Protein AF-A0A4Q1UBQ5-F1 (afdb_monomer)

Solvent-accessible surface area (backbone atoms only — not comparable to full-atom values): 8425 Å² total; per-residue (Å²): 132,57,72,68,58,52,50,49,53,44,53,52,45,36,54,54,38,21,54,55,40,55,75,43,53,87,81,46,58,67,59,58,47,41,54,53,34,19,52,52,28,30,53,49,29,51,50,54,52,52,50,56,39,66,75,67,68,61,72,76,91,62,76,89,67,86,70,52,69,66,61,54,54,51,52,46,51,52,52,50,53,52,50,50,52,51,49,48,53,53,63,75,51,67,88,82,75,80,79,46,77,69,57,45,51,54,44,37,73,73,53,47,54,89,91,31,55,50,57,45,43,35,52,54,24,48,55,49,19,47,54,51,39,50,47,54,53,50,50,50,49,52,55,52,50,56,62,72,77,106

Structure (mmCIF, N/CA/C/O backbone):
data_AF-A0A4Q1UBQ5-F1
#
_entry.id   AF-A0A4Q1UBQ5-F1
#
loop_
_atom_site.group_PDB
_atom_site.id
_atom_site.type_symbol
_atom_site.label_atom_id
_atom_site.label_alt_id
_atom_site.label_comp_id
_atom_site.label_asym_id
_atom_site.label_entity_id
_atom_site.label_seq_id
_atom_site.pdbx_PDB_ins_code
_atom_site.Cartn_x
_atom_site.Cartn_y
_atom_site.Cartn_z
_atom_site.occupancy
_atom_site.B_iso_or_equiv
_atom_site.auth_seq_id
_atom_site.auth_comp_id
_atom_site.auth_asym_id
_atom_site.auth_atom_id
_atom_site.pdbx_PDB_model_num
ATOM 1 N N . MET A 1 1 ? -17.681 9.272 6.353 1.00 59.59 1 MET A N 1
ATOM 2 C CA . MET A 1 1 ? -17.173 9.644 5.005 1.00 59.59 1 MET A CA 1
ATOM 3 C C . MET A 1 1 ? -18.176 9.218 3.940 1.00 59.59 1 MET A C 1
ATOM 5 O O . MET A 1 1 ? -18.711 8.126 4.059 1.00 59.59 1 MET A O 1
ATOM 9 N N . THR A 1 2 ? -18.425 10.042 2.917 1.00 74.94 2 THR A N 1
ATOM 10 C CA . THR A 1 2 ? -19.117 9.595 1.691 1.00 74.94 2 THR A CA 1
ATOM 11 C C . THR A 1 2 ? -18.154 8.760 0.837 1.00 74.94 2 THR A C 1
ATOM 13 O O . THR A 1 2 ? -16.940 8.961 0.927 1.00 74.94 2 THR A O 1
ATOM 16 N N . GLY A 1 3 ? -18.668 7.833 0.020 1.00 71.56 3 GLY A N 1
ATOM 17 C CA . GLY A 1 3 ? -17.836 6.947 -0.811 1.00 71.56 3 GLY A CA 1
ATOM 18 C C . GLY A 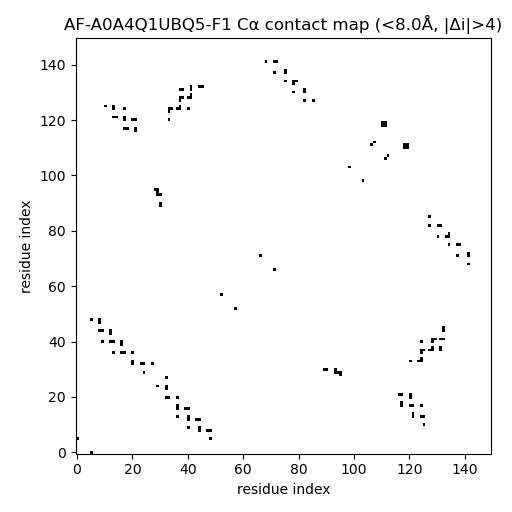1 3 ? -16.859 7.709 -1.715 1.00 71.56 3 GLY A C 1
ATOM 19 O O . GLY A 1 3 ? -15.684 7.368 -1.784 1.00 71.56 3 GLY A O 1
ATOM 20 N N . GLU A 1 4 ? -17.300 8.821 -2.300 1.00 77.06 4 GLU A N 1
ATOM 21 C CA . GLU A 1 4 ? -16.476 9.689 -3.154 1.00 77.06 4 GLU A CA 1
ATOM 22 C C . GLU A 1 4 ? -15.254 10.264 -2.426 1.00 77.06 4 GLU A C 1
ATOM 24 O O . GLU A 1 4 ? -14.151 10.288 -2.966 1.00 77.06 4 GLU A O 1
ATOM 29 N N . ARG A 1 5 ? -15.420 10.693 -1.167 1.00 75.31 5 ARG A N 1
ATOM 30 C CA . ARG A 1 5 ? -14.326 11.263 -0.363 1.00 75.31 5 ARG A CA 1
ATOM 31 C C . ARG A 1 5 ? -13.325 10.204 0.068 1.00 75.31 5 ARG A C 1
ATOM 33 O O . ARG A 1 5 ? -12.135 10.488 0.126 1.00 75.31 5 ARG A O 1
ATOM 40 N N . PHE A 1 6 ? -13.804 8.996 0.352 1.00 79.69 6 PHE A N 1
ATOM 41 C CA . PHE A 1 6 ? -12.945 7.853 0.642 1.00 79.69 6 PHE A CA 1
ATOM 42 C C . PHE A 1 6 ? -12.075 7.508 -0.569 1.00 79.69 6 PHE A C 1
ATOM 44 O O . PHE A 1 6 ? -10.859 7.382 -0.448 1.00 79.69 6 PHE A O 1
ATOM 51 N N . VAL A 1 7 ? -12.697 7.427 -1.747 1.00 82.19 7 VAL A N 1
ATOM 52 C CA . VAL A 1 7 ? -11.999 7.159 -3.006 1.00 82.19 7 VAL A CA 1
ATOM 53 C C . VAL A 1 7 ? -10.993 8.272 -3.306 1.00 82.19 7 VAL A C 1
ATOM 55 O O . VAL A 1 7 ? -9.837 7.976 -3.589 1.00 82.19 7 VAL A O 1
ATOM 58 N N . ALA A 1 8 ? -11.364 9.546 -3.153 1.00 81.69 8 ALA A N 1
ATOM 59 C CA . ALA A 1 8 ? -10.442 10.666 -3.351 1.00 81.69 8 ALA A CA 1
ATOM 60 C C . ALA A 1 8 ? -9.251 10.640 -2.372 1.00 81.69 8 ALA A C 1
ATOM 62 O O . ALA A 1 8 ? -8.108 10.833 -2.788 1.00 81.69 8 ALA A O 1
ATOM 63 N N . ALA A 1 9 ? -9.500 10.344 -1.091 1.00 82.75 9 ALA A N 1
ATOM 64 C CA . ALA A 1 9 ? -8.464 10.219 -0.065 1.00 82.75 9 ALA A CA 1
ATOM 65 C C . ALA A 1 9 ? -7.472 9.079 -0.344 1.00 82.75 9 ALA A C 1
ATOM 67 O O . ALA A 1 9 ? -6.349 9.122 0.151 1.00 82.75 9 ALA A O 1
ATOM 68 N N . PHE A 1 10 ? -7.875 8.075 -1.125 1.00 84.56 10 PHE A N 1
ATOM 69 C CA . PHE A 1 10 ? -7.027 6.958 -1.530 1.0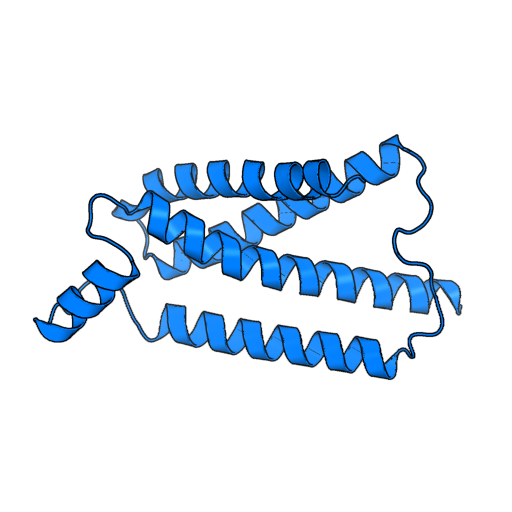0 84.56 10 PHE A CA 1
ATOM 70 C C . PHE A 1 10 ? -6.310 7.212 -2.867 1.00 84.56 10 PHE A C 1
ATOM 72 O O . PHE A 1 10 ? -5.094 7.053 -2.962 1.00 84.56 10 PHE A O 1
ATOM 79 N N . LEU A 1 11 ? -7.037 7.655 -3.898 1.00 86.12 11 LEU A N 1
ATOM 80 C CA . LEU A 1 11 ? -6.495 7.845 -5.249 1.00 86.12 11 LEU A CA 1
ATOM 81 C C . LEU A 1 11 ? -5.504 9.011 -5.341 1.00 86.12 11 LEU A C 1
ATOM 83 O O . LEU A 1 11 ? -4.567 8.950 -6.135 1.00 86.12 11 LEU A O 1
ATOM 87 N N . PHE A 1 12 ? -5.687 10.063 -4.539 1.00 84.00 12 PHE A N 1
ATOM 88 C CA . PHE A 1 12 ? -4.788 11.217 -4.536 1.00 84.00 12 PHE A CA 1
ATOM 89 C C . PHE A 1 12 ? -3.357 10.865 -4.082 1.00 84.00 12 PHE A C 1
ATOM 91 O O . PHE A 1 12 ? -2.424 11.068 -4.864 1.00 84.00 12 PHE A O 1
ATOM 98 N N . PRO A 1 13 ? -3.134 10.294 -2.878 1.00 85.31 13 PRO A N 1
ATOM 99 C CA . PRO A 1 13 ? -1.792 9.893 -2.463 1.00 85.31 13 PRO A CA 1
ATOM 100 C C . PRO A 1 13 ? -1.224 8.772 -3.335 1.00 85.31 13 PRO A C 1
ATOM 102 O O . PRO A 1 13 ? -0.018 8.734 -3.554 1.00 85.31 13 PRO A O 1
ATOM 105 N N . LEU A 1 14 ? -2.066 7.891 -3.880 1.00 86.50 14 LEU A N 1
ATOM 106 C CA . LEU A 1 14 ? -1.635 6.884 -4.845 1.00 86.50 14 LEU A CA 1
ATOM 107 C C . LEU A 1 14 ? -1.026 7.516 -6.104 1.00 86.50 14 LEU A C 1
ATOM 109 O O . LEU A 1 14 ? 0.067 7.134 -6.515 1.00 86.50 14 LEU A O 1
ATOM 113 N N . GLY A 1 15 ? -1.717 8.488 -6.707 1.00 78.06 15 GLY A N 1
ATOM 114 C CA . GLY A 1 15 ? -1.231 9.186 -7.897 1.00 78.06 15 GLY A CA 1
ATOM 115 C C . GLY A 1 15 ? 0.079 9.926 -7.636 1.00 78.06 15 GLY A C 1
ATOM 116 O O . GLY A 1 15 ? 1.006 9.839 -8.441 1.00 78.06 15 GLY A O 1
ATOM 117 N N . LEU A 1 16 ? 0.188 10.588 -6.480 1.00 84.12 16 LEU A N 1
ATOM 118 C CA . LEU A 1 16 ? 1.406 11.288 -6.072 1.00 84.12 16 LEU A CA 1
ATOM 119 C C . LEU A 1 16 ? 2.583 10.321 -5.878 1.00 84.12 16 LEU A C 1
ATOM 121 O O . LEU A 1 16 ? 3.670 10.561 -6.398 1.00 84.12 16 LEU A O 1
ATOM 125 N N . VAL A 1 17 ? 2.363 9.213 -5.169 1.00 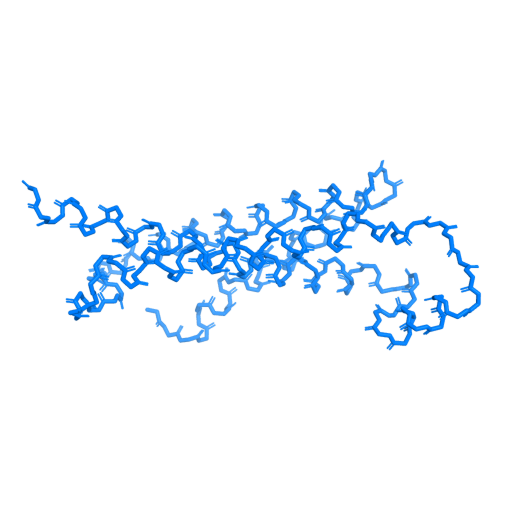86.56 17 VAL A N 1
ATOM 126 C CA . VAL A 1 17 ? 3.388 8.189 -4.940 1.00 86.56 17 VAL A CA 1
ATOM 127 C C . VAL A 1 17 ? 3.816 7.546 -6.256 1.00 86.56 17 VAL A C 1
ATOM 129 O O . VAL A 1 17 ? 5.011 7.420 -6.487 1.00 86.56 17 VAL A O 1
ATOM 132 N N . ALA A 1 18 ? 2.887 7.221 -7.158 1.00 78.50 18 ALA A N 1
ATOM 133 C CA . ALA A 1 18 ? 3.219 6.678 -8.475 1.00 78.50 18 ALA A CA 1
ATOM 134 C C . ALA A 1 18 ? 4.057 7.657 -9.320 1.00 78.50 18 ALA A C 1
ATOM 136 O O . ALA A 1 18 ? 4.996 7.238 -10.000 1.00 78.50 18 ALA A O 1
ATOM 137 N N . LEU A 1 19 ? 3.766 8.960 -9.241 1.00 76.75 19 LEU A N 1
ATOM 138 C CA . LEU A 1 19 ? 4.532 10.004 -9.925 1.00 76.75 19 LEU A CA 1
ATOM 139 C C . LEU A 1 19 ? 5.952 10.120 -9.356 1.00 76.75 19 LEU A C 1
ATOM 141 O O . LEU A 1 19 ? 6.917 10.171 -10.116 1.00 76.75 19 LEU A O 1
ATOM 145 N N . ILE A 1 20 ? 6.095 10.098 -8.029 1.00 81.06 20 ILE A N 1
ATOM 146 C CA . ILE A 1 20 ? 7.403 10.097 -7.360 1.00 81.06 20 ILE A CA 1
ATOM 147 C C . ILE A 1 20 ? 8.178 8.827 -7.728 1.00 81.06 20 ILE A C 1
ATOM 149 O O . ILE A 1 20 ? 9.328 8.912 -8.150 1.00 81.06 20 ILE A O 1
ATOM 153 N N . SER A 1 21 ? 7.545 7.655 -7.651 1.00 77.94 21 SER A N 1
ATOM 154 C CA . SER A 1 21 ? 8.130 6.379 -8.064 1.00 77.94 21 SER A CA 1
ATOM 155 C C . SER A 1 21 ? 8.641 6.431 -9.508 1.00 77.94 21 SER A C 1
ATOM 157 O O . SER A 1 21 ? 9.729 5.942 -9.791 1.00 77.94 21 SER A O 1
ATOM 159 N N . MET A 1 22 ? 7.940 7.097 -10.426 1.00 74.75 22 MET A N 1
ATOM 160 C CA . MET A 1 22 ? 8.407 7.239 -11.808 1.00 74.75 22 MET A CA 1
ATOM 161 C C . MET A 1 22 ? 9.771 7.949 -11.912 1.00 74.75 22 MET A C 1
ATOM 163 O O . MET A 1 22 ? 10.590 7.564 -12.747 1.00 74.75 22 MET A O 1
ATOM 167 N N . MET A 1 23 ? 10.057 8.928 -11.044 1.00 76.56 23 MET A N 1
ATOM 168 C CA . MET A 1 23 ? 11.355 9.623 -11.015 1.00 76.56 23 MET A CA 1
ATOM 169 C C . MET A 1 23 ? 12.508 8.696 -10.603 1.00 76.56 23 MET A C 1
ATOM 171 O O . MET A 1 23 ? 13.636 8.867 -11.060 1.00 76.56 23 MET A O 1
ATOM 175 N N . PHE A 1 24 ? 12.216 7.691 -9.778 1.00 74.81 24 PHE A N 1
ATOM 176 C CA . PHE A 1 24 ? 13.190 6.739 -9.240 1.00 74.81 24 PHE A CA 1
ATOM 177 C C . PHE A 1 24 ? 13.259 5.422 -10.024 1.00 74.81 24 PHE A C 1
ATOM 179 O O . PHE A 1 24 ? 14.131 4.595 -9.758 1.00 74.81 24 PHE A O 1
ATOM 186 N N . LEU A 1 25 ? 12.385 5.235 -11.019 1.00 70.50 25 LEU A N 1
ATOM 187 C CA . LEU A 1 25 ? 12.261 3.997 -11.793 1.00 70.50 25 LEU A CA 1
ATOM 188 C C . LEU A 1 25 ? 13.535 3.644 -12.578 1.00 70.50 25 LEU A C 1
ATOM 190 O O . LEU A 1 25 ? 13.782 2.479 -12.861 1.00 70.50 25 LEU A O 1
ATOM 194 N N . LYS A 1 26 ? 14.351 4.644 -12.937 1.00 66.31 26 LYS A N 1
ATOM 195 C CA . LYS A 1 26 ? 15.639 4.424 -13.619 1.00 66.31 26 LYS A CA 1
ATOM 196 C C . LYS A 1 26 ? 16.753 3.955 -12.681 1.00 66.31 26 LYS A C 1
ATOM 198 O O . LYS A 1 26 ? 17.752 3.432 -13.163 1.00 66.31 26 LYS A O 1
ATOM 203 N N . THR A 1 27 ? 16.602 4.186 -11.380 1.00 74.31 27 THR A N 1
ATOM 204 C CA . THR A 1 27 ? 17.663 3.992 -10.382 1.00 74.31 27 THR A CA 1
ATOM 205 C C . THR A 1 27 ? 17.441 2.739 -9.541 1.00 74.31 27 THR A C 1
ATOM 207 O O . THR A 1 27 ? 18.407 2.141 -9.081 1.00 74.31 27 THR A O 1
ATOM 210 N N . TYR A 1 28 ? 16.186 2.336 -9.339 1.00 74.38 28 TYR A N 1
ATOM 211 C CA . TYR A 1 28 ? 15.823 1.220 -8.469 1.00 74.38 28 TYR A CA 1
ATOM 212 C C . TYR A 1 28 ? 14.958 0.195 -9.205 1.00 74.38 28 TYR A C 1
ATOM 214 O O . TYR A 1 28 ? 14.240 0.525 -10.150 1.00 74.38 28 TYR A O 1
ATOM 222 N N . ASP A 1 29 ? 14.993 -1.050 -8.732 1.00 78.19 29 ASP A N 1
ATOM 223 C CA . ASP A 1 29 ? 14.191 -2.128 -9.300 1.00 78.19 29 ASP A CA 1
ATOM 224 C C . ASP A 1 29 ? 12.694 -1.919 -9.061 1.00 78.19 29 ASP A C 1
ATOM 226 O O . ASP A 1 29 ? 12.249 -1.555 -7.969 1.00 78.19 29 ASP A O 1
ATOM 230 N N . LEU A 1 30 ? 11.893 -2.232 -10.080 1.00 72.94 30 LEU A N 1
ATOM 231 C CA . LEU A 1 30 ? 10.441 -2.067 -10.054 1.00 72.94 30 LEU A CA 1
ATOM 232 C C . LEU A 1 30 ? 9.757 -2.706 -8.819 1.00 72.94 30 LEU A C 1
ATOM 234 O O . LEU A 1 30 ? 8.920 -2.029 -8.220 1.00 72.94 30 LEU A O 1
ATOM 238 N N . PRO A 1 31 ? 10.104 -3.929 -8.360 1.00 76.31 31 PRO A N 1
ATOM 239 C CA . PRO A 1 31 ? 9.503 -4.511 -7.155 1.00 76.31 31 PRO A CA 1
ATOM 240 C C . PRO A 1 31 ? 9.775 -3.697 -5.882 1.00 76.31 31 PRO A C 1
ATOM 242 O O . PRO A 1 31 ? 8.904 -3.597 -5.015 1.00 76.31 31 PRO A O 1
ATOM 245 N N . ILE A 1 32 ? 10.955 -3.074 -5.778 1.00 80.31 32 ILE A N 1
ATOM 246 C CA . ILE A 1 32 ? 11.313 -2.211 -4.645 1.00 80.31 32 ILE A CA 1
ATOM 247 C C . ILE A 1 32 ? 10.441 -0.956 -4.674 1.00 80.31 32 ILE A C 1
ATOM 249 O O . ILE A 1 32 ? 9.820 -0.621 -3.665 1.00 80.31 32 ILE A O 1
ATOM 253 N N . LEU A 1 33 ? 10.326 -0.301 -5.836 1.00 81.00 33 LEU A N 1
ATOM 254 C CA . LEU A 1 33 ? 9.464 0.875 -5.985 1.00 81.00 33 LEU A CA 1
ATOM 255 C C . LEU A 1 33 ? 7.997 0.577 -5.688 1.00 81.00 33 LEU A C 1
ATOM 257 O O . LEU A 1 33 ? 7.335 1.397 -5.057 1.00 81.00 33 LEU A O 1
ATOM 261 N N . ILE A 1 34 ? 7.494 -0.572 -6.138 1.00 82.75 34 ILE A N 1
ATOM 262 C CA . ILE A 1 34 ? 6.117 -1.001 -5.887 1.00 82.75 34 ILE A CA 1
ATOM 263 C C . ILE A 1 34 ? 5.907 -1.254 -4.392 1.00 82.75 34 ILE A C 1
ATOM 265 O O . ILE A 1 34 ? 4.937 -0.778 -3.816 1.00 82.75 34 ILE A O 1
ATOM 269 N N . THR A 1 35 ? 6.825 -1.955 -3.727 1.00 83.94 35 THR A N 1
ATOM 270 C CA . THR A 1 35 ? 6.679 -2.262 -2.294 1.00 83.94 35 THR A CA 1
ATOM 271 C C . THR A 1 35 ? 6.699 -0.985 -1.450 1.00 83.94 35 THR A C 1
ATOM 273 O O . THR A 1 35 ? 5.830 -0.773 -0.603 1.00 83.94 35 THR A O 1
ATOM 276 N N . VAL A 1 36 ? 7.661 -0.093 -1.709 1.00 88.06 36 VAL A N 1
ATOM 277 C CA . VAL A 1 36 ? 7.761 1.202 -1.017 1.00 88.06 36 VAL A CA 1
ATOM 278 C C . VAL A 1 36 ? 6.555 2.082 -1.338 1.00 88.06 36 VAL A C 1
ATOM 280 O O . VAL A 1 36 ? 5.999 2.709 -0.435 1.00 88.06 36 VAL A O 1
ATOM 283 N N . GLY A 1 37 ? 6.114 2.096 -2.597 1.00 87.06 37 GLY A N 1
ATOM 284 C CA . GLY A 1 37 ? 4.937 2.839 -3.026 1.00 87.06 37 GLY A CA 1
ATOM 285 C C . GLY A 1 37 ? 3.673 2.366 -2.313 1.00 87.06 37 GLY A C 1
ATOM 286 O O . GLY A 1 37 ? 2.929 3.176 -1.762 1.00 87.06 37 GLY A O 1
ATOM 287 N N . GLN A 1 38 ? 3.485 1.052 -2.206 1.00 90.62 38 GLN A N 1
ATOM 288 C CA . GLN A 1 38 ? 2.330 0.474 -1.531 1.00 90.62 38 GLN A CA 1
ATOM 289 C C . GLN A 1 38 ? 2.247 0.862 -0.058 1.00 90.62 38 GLN A C 1
ATOM 291 O O . GLN A 1 38 ? 1.170 1.245 0.419 1.00 90.62 38 GLN A O 1
ATOM 296 N N . LEU A 1 39 ? 3.382 0.797 0.644 1.00 89.06 39 LEU A N 1
ATOM 297 C CA . LEU A 1 39 ? 3.505 1.226 2.035 1.00 89.06 39 LEU A CA 1
ATOM 298 C C . LEU A 1 39 ? 3.224 2.725 2.175 1.00 89.06 39 LEU A C 1
ATOM 300 O O . LEU A 1 39 ? 2.403 3.114 3.004 1.00 89.06 39 LEU A O 1
ATOM 304 N N . ALA A 1 40 ? 3.853 3.559 1.343 1.00 90.25 40 ALA A N 1
ATOM 305 C CA . ALA A 1 40 ? 3.696 5.009 1.391 1.00 90.25 40 ALA A CA 1
ATOM 306 C C . ALA A 1 40 ? 2.240 5.434 1.155 1.00 90.25 40 ALA A C 1
ATOM 308 O O . ALA A 1 40 ? 1.684 6.187 1.954 1.00 90.25 40 ALA A O 1
ATOM 309 N N . THR A 1 41 ? 1.590 4.908 0.113 1.00 89.94 41 THR A N 1
ATOM 310 C CA . THR A 1 41 ? 0.183 5.197 -0.191 1.00 89.94 41 THR A CA 1
ATOM 311 C C . THR A 1 41 ? -0.740 4.747 0.940 1.00 89.94 41 THR A C 1
ATOM 313 O O . THR A 1 41 ? -1.634 5.497 1.329 1.00 89.94 41 THR A O 1
ATOM 316 N N . THR A 1 42 ? -0.503 3.566 1.519 1.00 88.44 42 THR A N 1
ATOM 317 C CA . THR A 1 42 ? -1.315 3.046 2.632 1.00 88.44 42 THR A CA 1
ATOM 318 C C . THR A 1 42 ? -1.170 3.901 3.889 1.00 88.44 42 THR A C 1
ATOM 320 O O . THR A 1 42 ? -2.168 4.221 4.535 1.00 88.44 42 THR A O 1
ATOM 323 N N . LEU A 1 43 ? 0.054 4.318 4.228 1.00 88.69 43 LEU A N 1
ATOM 324 C CA . LEU A 1 43 ? 0.313 5.204 5.365 1.00 88.69 43 LEU A CA 1
ATOM 325 C C . LEU A 1 43 ? -0.350 6.570 5.176 1.00 88.69 43 LEU A C 1
ATOM 327 O O . LEU A 1 43 ? -0.992 7.075 6.099 1.00 88.69 43 LEU A O 1
ATOM 331 N N . TRP A 1 44 ? -0.250 7.146 3.975 1.00 88.50 44 TRP A N 1
ATOM 332 C CA . TRP A 1 44 ? -0.905 8.414 3.652 1.00 88.50 44 TRP A CA 1
ATOM 333 C C . TRP A 1 44 ? -2.421 8.311 3.758 1.00 88.50 44 TRP A C 1
ATOM 335 O O . TRP A 1 44 ? -3.063 9.157 4.381 1.00 88.50 44 TRP A O 1
ATOM 345 N N . PHE A 1 45 ? -2.989 7.254 3.179 1.00 87.94 45 PHE A N 1
ATOM 346 C CA . PHE A 1 45 ? -4.414 6.984 3.249 1.00 87.94 45 PHE A CA 1
ATOM 347 C C . PHE A 1 45 ? -4.876 6.839 4.706 1.00 87.94 45 PHE A C 1
ATOM 349 O O . PHE A 1 45 ? -5.835 7.495 5.113 1.00 87.94 45 PHE A O 1
ATO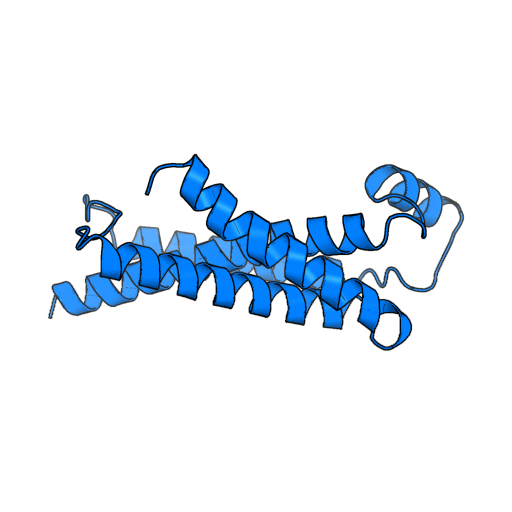M 356 N N . ALA A 1 46 ? -4.161 6.059 5.522 1.00 85.06 46 ALA A N 1
ATOM 357 C CA . ALA A 1 46 ? -4.469 5.890 6.939 1.00 85.06 46 ALA A CA 1
ATOM 358 C C . ALA A 1 46 ? -4.400 7.219 7.711 1.00 85.06 46 ALA A C 1
ATOM 360 O O . ALA A 1 46 ? -5.288 7.508 8.514 1.00 85.06 46 ALA A O 1
ATOM 361 N N . ALA A 1 47 ? -3.394 8.058 7.444 1.00 85.69 47 ALA A N 1
ATOM 362 C CA . ALA A 1 47 ? -3.258 9.371 8.069 1.00 85.69 47 ALA A CA 1
ATOM 363 C C . ALA A 1 47 ? -4.426 10.304 7.710 1.00 85.69 47 ALA A C 1
ATOM 365 O O . ALA A 1 47 ? -5.036 10.891 8.607 1.00 85.69 47 ALA A O 1
ATOM 366 N N . ILE A 1 48 ? -4.785 10.394 6.423 1.00 85.25 48 ILE A N 1
ATOM 367 C CA . ILE A 1 48 ? -5.928 11.194 5.953 1.00 85.25 48 ILE A CA 1
ATOM 368 C C . ILE A 1 48 ? -7.222 10.676 6.580 1.00 85.25 48 ILE A C 1
ATOM 370 O O . ILE A 1 48 ? -8.021 11.461 7.090 1.00 85.25 48 ILE A O 1
ATOM 374 N N . TYR A 1 49 ? -7.408 9.357 6.600 1.00 81.62 49 TYR A N 1
ATOM 375 C CA . TYR A 1 49 ? -8.580 8.713 7.178 1.00 81.62 49 TYR A CA 1
ATOM 376 C C . TYR A 1 49 ? -8.728 9.013 8.677 1.00 81.62 49 TYR A C 1
ATOM 378 O O . TYR A 1 49 ? -9.804 9.414 9.126 1.00 81.62 49 TYR A O 1
ATOM 386 N N . ILE A 1 50 ? -7.649 8.882 9.457 1.00 79.94 50 ILE A N 1
ATOM 387 C CA . ILE A 1 50 ? -7.641 9.198 10.894 1.00 79.94 50 ILE A CA 1
ATOM 388 C C . ILE A 1 50 ? -7.897 10.691 11.124 1.00 79.94 50 ILE A C 1
ATOM 390 O O . ILE A 1 50 ? -8.666 11.047 12.018 1.00 79.94 50 ILE A O 1
ATOM 394 N N . PHE A 1 51 ? -7.279 11.567 10.329 1.00 81.88 51 PHE A N 1
ATOM 395 C CA . PHE A 1 51 ? -7.427 13.014 10.468 1.00 81.88 51 PHE A CA 1
ATOM 396 C C . PHE A 1 51 ? -8.854 13.484 10.160 1.00 81.88 51 PHE A C 1
ATOM 398 O O . PHE A 1 51 ? -9.455 14.199 10.964 1.00 81.88 51 PHE A O 1
ATOM 405 N N . GLU A 1 52 ? -9.432 13.033 9.044 1.00 78.19 52 GLU A N 1
ATOM 406 C CA . GLU A 1 52 ? -10.838 13.273 8.691 1.00 78.19 52 GLU A CA 1
ATOM 407 C C . GLU A 1 52 ? -11.776 12.776 9.794 1.00 78.19 52 GLU A C 1
ATOM 409 O O . GLU A 1 52 ? -12.699 13.490 10.192 1.00 78.19 52 GLU A O 1
ATOM 414 N N . LYS A 1 53 ? -11.508 11.583 10.337 1.00 71.94 53 LYS A N 1
ATOM 415 C CA . LYS A 1 53 ? -12.301 11.007 11.423 1.00 71.94 53 LYS A CA 1
ATOM 416 C C . LYS A 1 53 ? -12.216 11.845 12.701 1.00 71.94 53 LYS A C 1
ATOM 418 O O . LYS A 1 53 ? -13.247 12.162 13.289 1.00 71.94 53 LYS A O 1
ATOM 423 N N . LYS A 1 54 ? -11.009 12.252 13.111 1.00 74.56 54 LYS A N 1
ATOM 424 C CA . LYS A 1 54 ? -10.793 13.097 14.297 1.00 74.56 54 LYS A CA 1
ATOM 425 C C . LYS A 1 54 ? -11.481 14.455 14.152 1.00 74.56 54 LYS A C 1
ATOM 427 O O . LYS A 1 54 ? -12.045 14.951 15.119 1.00 74.56 54 LYS A O 1
ATOM 432 N N . ARG A 1 55 ? -11.458 15.043 12.952 1.00 76.25 55 ARG A N 1
ATOM 433 C CA . ARG A 1 55 ? -12.062 16.353 12.677 1.00 76.25 55 ARG A CA 1
ATOM 434 C C . ARG A 1 55 ? -13.592 16.334 12.731 1.00 76.25 55 ARG A C 1
ATOM 436 O O . ARG A 1 55 ? -14.181 17.343 13.100 1.00 76.25 55 ARG A O 1
ATOM 443 N N . ARG A 1 56 ? -14.234 15.225 12.349 1.00 69.62 56 ARG A N 1
ATOM 444 C CA . ARG A 1 56 ? -15.704 15.115 12.311 1.00 69.62 56 ARG A CA 1
ATOM 445 C C . ARG A 1 56 ? -16.329 14.629 13.617 1.00 69.62 56 ARG A C 1
ATOM 447 O O . ARG A 1 56 ? -17.534 14.759 13.772 1.00 69.62 56 ARG A O 1
ATOM 454 N N . GLY A 1 57 ? -15.538 14.072 14.537 1.00 61.72 57 GLY A N 1
ATOM 455 C CA . GLY A 1 57 ? -16.075 13.460 15.758 1.00 61.72 57 GLY A CA 1
ATOM 456 C C . GLY A 1 57 ? -16.945 12.225 15.483 1.00 61.72 57 GLY A C 1
ATOM 457 O O . GLY A 1 57 ? -17.725 11.831 16.345 1.00 61.72 57 GLY A O 1
ATOM 458 N N . ASP A 1 58 ? -16.820 11.622 14.294 1.00 57.75 58 ASP A N 1
ATOM 459 C CA . ASP A 1 58 ? -17.638 10.485 13.868 1.00 57.75 58 ASP A CA 1
ATOM 460 C C . ASP A 1 58 ? -17.362 9.251 14.754 1.00 57.75 58 ASP A C 1
ATOM 462 O O . ASP A 1 58 ? -16.209 8.840 14.963 1.00 57.75 58 ASP A O 1
ATOM 466 N N . THR A 1 59 ? -18.438 8.622 15.236 1.00 55.62 59 THR A N 1
ATOM 467 C CA . THR A 1 59 ? -18.436 7.300 15.881 1.00 55.62 59 THR A CA 1
ATOM 468 C C . THR A 1 59 ? -17.854 6.224 14.944 1.00 55.62 59 THR A C 1
ATOM 470 O O . THR A 1 59 ? -17.799 6.414 13.726 1.00 55.62 59 THR A O 1
ATOM 473 N N . PRO A 1 60 ? -17.324 5.100 15.474 1.00 55.41 60 PRO A N 1
ATOM 474 C CA . PRO A 1 60 ? -16.625 4.099 14.666 1.00 55.41 60 PRO A CA 1
ATOM 475 C C . PRO A 1 60 ? -17.456 3.626 13.458 1.00 55.41 60 PRO A C 1
ATOM 477 O O . PRO A 1 60 ? -18.605 3.225 13.593 1.00 55.41 60 PRO A O 1
ATOM 480 N N . VAL A 1 61 ? -16.828 3.688 12.274 1.00 51.31 61 VAL A N 1
ATOM 481 C CA . VAL A 1 61 ? -17.430 3.574 10.926 1.00 51.31 61 VAL A CA 1
ATOM 482 C C . VAL A 1 61 ? -18.127 2.246 10.650 1.00 51.31 61 VAL A C 1
ATOM 484 O O . VAL A 1 61 ? -18.977 2.181 9.766 1.00 51.31 61 VAL A O 1
ATOM 487 N N . MET A 1 62 ? -17.805 1.193 11.392 1.00 49.34 62 MET A N 1
ATOM 488 C CA . MET A 1 62 ? -18.578 -0.034 11.301 1.00 49.34 62 MET A CA 1
ATOM 489 C C . MET A 1 62 ? -19.414 -0.170 12.559 1.00 49.34 62 MET A C 1
ATOM 491 O O . MET A 1 62 ? -18.837 -0.151 13.652 1.00 49.34 62 MET A O 1
ATOM 495 N N . PRO A 1 63 ? -20.746 -0.343 12.436 1.00 46.06 63 PRO A N 1
ATOM 496 C CA . PRO A 1 63 ? -21.490 -0.863 13.561 1.00 46.06 63 PRO A CA 1
ATOM 497 C C . PRO A 1 63 ? -20.770 -2.146 13.971 1.00 46.06 63 PRO A C 1
ATOM 499 O O . PRO A 1 63 ? -20.471 -2.994 13.125 1.00 46.06 63 PRO A O 1
ATOM 502 N N . ILE A 1 64 ? -20.455 -2.276 15.259 1.00 52.28 64 ILE A N 1
ATOM 503 C CA . ILE A 1 64 ? -19.992 -3.523 15.878 1.00 52.28 64 ILE A CA 1
ATOM 504 C C . ILE A 1 64 ? -21.190 -4.488 15.872 1.00 52.28 64 ILE A C 1
ATOM 506 O O . ILE A 1 64 ? -21.668 -4.950 16.896 1.00 52.28 64 ILE A O 1
ATOM 510 N N . LYS A 1 65 ? -21.784 -4.713 14.703 1.00 50.84 65 LYS A N 1
ATOM 511 C CA . LYS 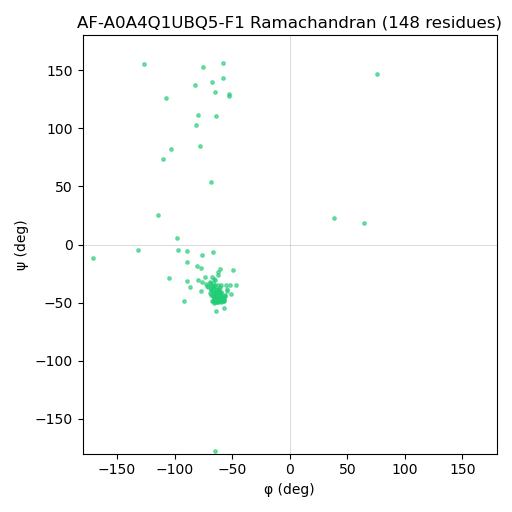A 1 65 ? -22.909 -5.602 14.512 1.00 50.84 65 LYS A CA 1
ATOM 512 C C . LYS A 1 65 ? -22.297 -6.986 14.414 1.00 50.84 65 LYS A C 1
ATOM 514 O O . LYS A 1 65 ? -21.623 -7.268 13.428 1.00 50.84 65 LYS A O 1
ATOM 519 N N . GLU A 1 66 ? -22.413 -7.740 15.506 1.00 54.69 66 GLU A N 1
ATOM 520 C CA . GLU A 1 66 ? -22.377 -9.211 15.643 1.00 54.69 66 GLU A CA 1
ATOM 521 C C . GLU A 1 66 ? -21.384 -10.015 14.783 1.00 54.69 66 GLU A C 1
ATOM 523 O O . GLU A 1 66 ? -21.540 -11.211 14.564 1.00 54.69 66 GLU A O 1
ATOM 528 N N . THR A 1 67 ? -20.310 -9.408 14.296 1.00 58.09 67 THR A N 1
ATOM 529 C CA . THR A 1 67 ? -19.251 -10.130 13.597 1.00 58.09 67 THR A CA 1
ATOM 530 C C . THR A 1 67 ? -18.374 -10.792 14.647 1.00 58.09 67 THR A C 1
ATOM 532 O O . THR A 1 67 ? -17.691 -10.106 15.414 1.00 58.09 67 THR A O 1
ATOM 535 N N . SER A 1 68 ? -18.412 -12.124 14.722 1.00 69.62 68 SER A N 1
ATOM 536 C CA . SER A 1 68 ? -17.547 -12.871 15.636 1.00 69.62 68 SER A CA 1
ATOM 537 C C . SER A 1 68 ? -16.078 -12.546 15.341 1.00 69.62 68 SER A C 1
ATOM 539 O O . SER A 1 68 ? -15.688 -12.349 14.186 1.00 69.62 68 SER A O 1
ATOM 541 N N . ILE A 1 69 ? -15.250 -12.477 16.386 1.00 73.44 69 ILE A N 1
ATOM 542 C CA . I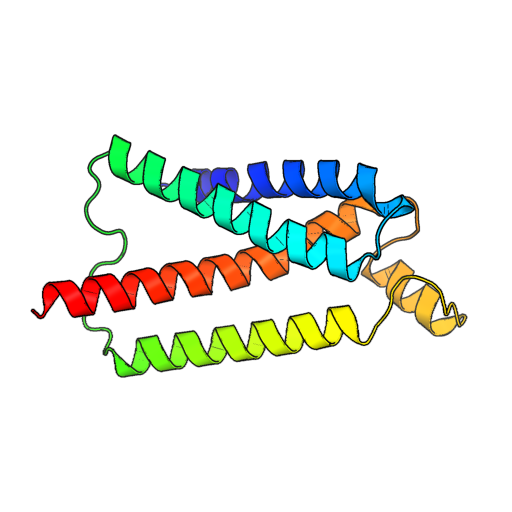LE A 1 69 ? -13.799 -12.261 16.244 1.00 73.44 69 ILE A CA 1
ATOM 543 C C . ILE A 1 69 ? -13.196 -13.325 15.316 1.00 73.44 69 ILE A C 1
ATOM 545 O O . ILE A 1 69 ? -12.330 -13.013 14.506 1.00 73.44 69 ILE A O 1
ATOM 549 N N . TYR A 1 70 ? -13.727 -14.549 15.363 1.00 75.19 70 TYR A N 1
ATOM 550 C CA . TYR A 1 70 ? -13.336 -15.651 14.489 1.00 75.19 70 TYR A CA 1
ATOM 551 C C . TYR A 1 70 ? -13.501 -15.322 12.994 1.00 75.19 70 TYR A C 1
ATOM 553 O O . TYR A 1 70 ? -12.557 -15.492 12.225 1.00 75.19 70 TYR A O 1
ATOM 561 N N . ASN A 1 71 ? -14.649 -14.769 12.585 1.00 78.62 71 ASN A N 1
ATOM 562 C CA . ASN A 1 71 ? -14.889 -14.403 11.183 1.00 78.62 71 ASN A CA 1
ATOM 563 C C . ASN A 1 71 ? -13.963 -13.269 10.716 1.00 78.62 71 ASN A C 1
ATOM 565 O O . ASN A 1 71 ? -13.503 -13.273 9.575 1.00 78.62 71 ASN A O 1
ATOM 569 N N . ILE A 1 72 ? -13.658 -12.315 11.599 1.00 79.69 72 ILE A N 1
ATOM 570 C CA . ILE A 1 72 ? -12.752 -11.197 11.296 1.00 79.69 72 ILE A CA 1
ATOM 571 C C . ILE A 1 72 ? -11.309 -11.697 11.146 1.00 79.69 72 ILE A C 1
ATOM 573 O O . ILE A 1 72 ? -10.617 -11.300 10.209 1.00 79.69 72 ILE A O 1
ATOM 577 N N . SER A 1 73 ? -10.866 -12.607 12.016 1.00 80.88 73 SER A N 1
ATOM 578 C CA . SER A 1 73 ? -9.545 -13.237 11.921 1.00 80.88 73 SER A CA 1
ATOM 579 C C . SER A 1 73 ? -9.397 -14.089 10.659 1.00 80.88 73 SER A C 1
ATOM 581 O O . SER A 1 73 ? -8.344 -14.062 10.024 1.00 80.88 73 SER A O 1
ATOM 583 N N . TRP A 1 74 ? -10.452 -14.799 10.247 1.00 83.19 74 TRP A N 1
ATOM 584 C CA . TRP A 1 74 ? -10.452 -15.549 8.989 1.00 83.19 74 TRP A CA 1
ATOM 585 C C . TRP A 1 74 ? -10.345 -14.628 7.768 1.00 83.19 74 TRP A C 1
ATOM 587 O O . TRP A 1 74 ? -9.563 -14.882 6.854 1.00 83.19 74 TRP A O 1
ATOM 597 N N . MET A 1 75 ? -11.078 -13.511 7.780 1.00 82.00 75 MET A N 1
ATOM 598 C CA . MET A 1 75 ? -10.999 -12.491 6.735 1.00 82.00 75 MET A CA 1
ATOM 599 C C . MET A 1 75 ? -9.593 -11.878 6.661 1.00 82.00 75 MET A C 1
ATOM 601 O O . MET A 1 75 ? -9.040 -11.752 5.571 1.00 82.00 75 MET A O 1
ATOM 605 N N . LEU A 1 76 ? -8.978 -11.567 7.808 1.00 84.69 76 LEU A N 1
ATOM 606 C CA . LEU A 1 76 ? -7.593 -11.095 7.877 1.00 84.69 76 LEU A CA 1
ATOM 607 C C . LEU A 1 76 ? -6.624 -12.105 7.246 1.00 84.69 76 LEU A C 1
ATOM 609 O O . LEU A 1 76 ? -5.810 -11.725 6.408 1.00 84.69 76 LEU A O 1
ATOM 613 N N . TYR A 1 77 ? -6.736 -13.383 7.620 1.00 85.25 77 TYR A N 1
ATOM 614 C CA . TYR A 1 77 ? -5.908 -14.452 7.062 1.00 85.25 77 TYR A CA 1
ATOM 615 C C . TYR A 1 77 ? -6.046 -14.531 5.537 1.00 85.25 77 TYR A C 1
ATOM 617 O O . TYR A 1 77 ? -5.043 -14.549 4.827 1.00 85.25 77 TYR A O 1
ATOM 625 N N . PHE A 1 78 ? -7.276 -14.488 5.023 1.00 87.50 78 PHE A N 1
ATOM 626 C CA . PHE A 1 78 ? -7.547 -14.509 3.588 1.00 87.50 78 PHE A CA 1
ATOM 627 C C . PHE A 1 78 ? -6.884 -13.340 2.842 1.00 87.50 78 PHE A C 1
ATOM 629 O O . PHE A 1 78 ? -6.220 -13.554 1.828 1.00 87.50 78 PHE A O 1
ATOM 636 N N . PHE A 1 79 ? -6.995 -12.111 3.360 1.00 85.56 79 PHE A N 1
ATOM 637 C CA . PHE A 1 79 ? -6.348 -10.948 2.743 1.00 85.56 79 PHE A CA 1
ATOM 638 C C . PHE A 1 79 ? -4.821 -11.013 2.806 1.00 85.56 79 PHE A C 1
ATOM 640 O O . PHE A 1 79 ? -4.167 -10.618 1.843 1.00 85.56 79 PHE A O 1
ATOM 647 N N . ILE A 1 80 ? -4.248 -11.537 3.894 1.00 87.50 80 ILE A N 1
ATOM 648 C CA . ILE A 1 80 ? -2.800 -11.754 3.999 1.00 87.50 80 ILE A CA 1
ATOM 649 C C . ILE A 1 80 ? -2.341 -12.756 2.939 1.00 87.50 80 ILE A C 1
ATOM 651 O O . ILE A 1 80 ? -1.393 -12.467 2.218 1.00 87.50 80 ILE A O 1
ATOM 655 N N . VAL A 1 81 ? -3.036 -13.888 2.784 1.00 89.75 81 VAL A N 1
ATOM 656 C CA . VAL A 1 81 ? -2.702 -14.896 1.764 1.00 89.75 81 VAL A CA 1
ATOM 657 C C . VAL A 1 81 ? -2.765 -14.297 0.358 1.00 89.75 81 VAL A C 1
ATOM 659 O O . VAL A 1 81 ? -1.821 -14.465 -0.413 1.00 89.75 81 VAL A O 1
ATOM 662 N N . ILE A 1 82 ? -3.823 -13.546 0.034 1.00 89.06 82 ILE A N 1
ATOM 663 C CA . ILE A 1 82 ? -3.937 -12.849 -1.258 1.00 89.06 82 ILE A CA 1
ATOM 664 C C . ILE A 1 82 ? -2.772 -11.883 -1.463 1.00 89.06 82 ILE A C 1
ATOM 666 O O . ILE A 1 82 ? -2.173 -11.867 -2.536 1.00 89.06 82 ILE A O 1
ATOM 670 N N . TYR A 1 83 ? -2.433 -11.093 -0.445 1.00 85.94 83 TYR A N 1
ATOM 671 C CA . TYR A 1 83 ? -1.344 -10.127 -0.528 1.00 85.94 83 TYR A CA 1
ATOM 672 C C . TYR A 1 83 ? 0.014 -10.809 -0.720 1.00 85.94 83 TYR A C 1
ATOM 674 O O . TYR A 1 83 ? 0.814 -10.374 -1.544 1.00 85.94 83 TYR A O 1
ATOM 682 N N . THR A 1 84 ? 0.266 -11.915 -0.018 1.00 85.25 84 THR A N 1
ATOM 683 C CA . THR A 1 84 ? 1.486 -12.711 -0.181 1.00 85.25 84 THR A CA 1
ATOM 684 C C . THR A 1 84 ? 1.578 -13.302 -1.583 1.00 85.25 84 THR A C 1
ATOM 686 O O . THR A 1 84 ? 2.625 -13.187 -2.212 1.00 85.25 84 THR A O 1
ATOM 689 N N . ILE A 1 85 ? 0.491 -13.878 -2.104 1.00 86.50 85 ILE A N 1
ATOM 690 C CA . ILE A 1 85 ? 0.442 -14.393 -3.479 1.00 86.50 85 ILE A CA 1
ATOM 691 C C . ILE A 1 85 ? 0.723 -13.261 -4.471 1.00 86.50 85 ILE A C 1
ATOM 693 O O . ILE A 1 85 ? 1.555 -13.413 -5.361 1.00 86.50 85 ILE A O 1
ATOM 697 N N . TYR A 1 86 ? 0.083 -12.107 -4.287 1.00 83.50 86 TYR A N 1
ATOM 698 C CA . TYR A 1 86 ? 0.296 -10.928 -5.115 1.00 83.50 86 TYR A CA 1
ATOM 699 C C . TYR A 1 86 ? 1.764 -10.471 -5.115 1.00 83.50 86 TYR A C 1
ATOM 701 O O . TYR A 1 86 ? 2.339 -10.277 -6.186 1.00 83.50 86 TYR A O 1
ATOM 709 N N . LEU A 1 87 ? 2.407 -10.382 -3.946 1.00 82.31 87 LEU A N 1
ATOM 710 C CA . LEU A 1 87 ? 3.834 -10.069 -3.857 1.00 82.31 87 LEU A CA 1
ATOM 711 C C . LEU A 1 87 ? 4.686 -11.128 -4.561 1.00 82.31 87 LEU A C 1
ATOM 713 O O . LEU A 1 87 ? 5.564 -10.776 -5.339 1.00 82.31 87 LEU A O 1
ATOM 717 N N . ILE A 1 88 ? 4.407 -12.417 -4.365 1.00 83.00 88 ILE A N 1
ATOM 718 C CA . ILE A 1 88 ? 5.129 -13.495 -5.053 1.00 83.00 88 ILE A CA 1
ATOM 719 C C . ILE A 1 88 ? 5.047 -13.316 -6.576 1.00 83.00 88 ILE A C 1
ATOM 721 O O . ILE A 1 88 ? 6.073 -13.400 -7.245 1.00 83.00 88 ILE A O 1
ATOM 725 N N . PHE A 1 89 ? 3.874 -12.996 -7.128 1.00 78.31 89 PHE A N 1
ATOM 726 C CA . PHE A 1 89 ? 3.735 -12.699 -8.557 1.00 78.31 89 PHE A CA 1
ATOM 727 C C . PHE A 1 89 ? 4.552 -11.471 -8.984 1.00 78.31 89 PHE A C 1
ATOM 729 O O . PHE A 1 89 ? 5.236 -11.521 -10.002 1.00 78.31 89 PHE A O 1
ATOM 736 N N . VAL A 1 90 ? 4.544 -10.389 -8.205 1.00 72.62 90 VAL A N 1
ATOM 737 C CA . VAL A 1 90 ? 5.330 -9.181 -8.518 1.00 72.62 90 VAL A CA 1
ATOM 738 C C . VAL A 1 90 ? 6.844 -9.449 -8.473 1.00 72.62 90 VAL A C 1
ATOM 740 O O . VAL A 1 90 ? 7.586 -8.886 -9.274 1.00 72.62 90 VAL A O 1
ATOM 743 N N . PHE A 1 91 ? 7.313 -10.317 -7.571 1.00 72.56 91 PHE A N 1
ATOM 744 C CA . PHE A 1 91 ? 8.739 -10.618 -7.391 1.00 72.56 91 PHE A CA 1
ATOM 745 C C . PHE A 1 91 ? 9.267 -11.723 -8.325 1.00 72.56 91 PHE A C 1
ATOM 747 O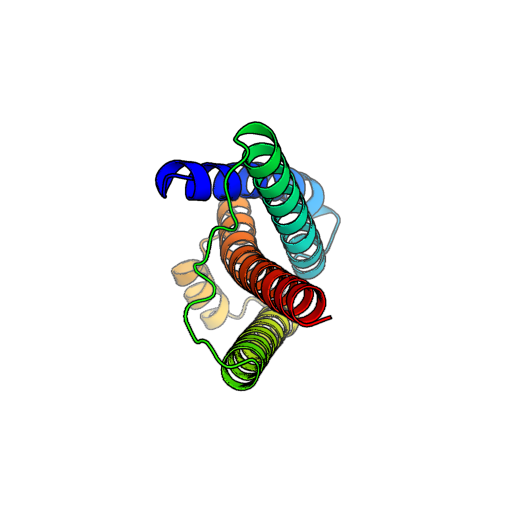 O . PHE A 1 91 ? 10.403 -11.630 -8.785 1.00 72.56 91 PHE A O 1
ATOM 754 N N . ILE A 1 92 ? 8.475 -12.761 -8.625 1.00 72.69 92 ILE A N 1
ATOM 755 C CA . ILE A 1 92 ? 8.886 -13.881 -9.498 1.00 72.69 92 ILE A CA 1
ATOM 756 C C . ILE A 1 92 ? 8.936 -13.472 -10.970 1.00 72.69 92 ILE A C 1
ATOM 758 O O . ILE A 1 92 ? 9.705 -14.046 -11.743 1.00 72.69 92 ILE A O 1
ATOM 762 N N . PHE A 1 93 ? 8.130 -12.492 -11.374 1.00 61.97 93 PHE A N 1
ATOM 763 C CA . PHE A 1 93 ? 8.101 -11.997 -12.743 1.00 61.97 93 PHE A CA 1
ATOM 764 C C . PHE A 1 93 ? 8.840 -10.652 -12.825 1.00 61.97 93 PHE A C 1
ATOM 766 O O . PHE A 1 93 ? 8.195 -9.604 -12.803 1.00 61.97 93 PHE A O 1
ATOM 773 N N . PRO A 1 94 ? 10.188 -10.638 -12.930 1.00 55.47 94 PRO A N 1
ATOM 774 C CA . PRO A 1 94 ? 10.928 -9.404 -13.133 1.00 55.47 94 PRO A CA 1
ATOM 775 C C . PRO A 1 94 ? 10.543 -8.817 -14.493 1.00 55.47 94 PRO A C 1
ATOM 777 O O . PRO A 1 94 ? 10.887 -9.341 -15.553 1.00 55.47 94 PRO A O 1
ATOM 780 N N . ILE A 1 95 ? 9.828 -7.696 -14.453 1.00 56.31 95 ILE A N 1
ATOM 781 C CA . ILE A 1 95 ? 9.373 -6.932 -15.626 1.00 56.31 95 ILE A CA 1
ATOM 782 C C . ILE A 1 95 ? 10.569 -6.313 -16.395 1.00 56.31 95 ILE A C 1
ATOM 784 O O . ILE A 1 95 ? 10.406 -5.769 -17.483 1.00 56.31 95 ILE A O 1
ATOM 788 N N . SER A 1 96 ? 11.799 -6.418 -15.874 1.00 49.53 96 SER A N 1
ATOM 789 C CA . SER A 1 96 ? 12.943 -5.603 -16.296 1.00 49.53 96 SER A CA 1
ATOM 790 C C . SER A 1 96 ? 13.930 -6.207 -17.308 1.00 49.53 96 SER A C 1
ATOM 792 O O . SER A 1 96 ? 14.898 -5.515 -17.615 1.00 49.53 96 SER A O 1
ATOM 794 N N . GLY A 1 97 ? 13.749 -7.401 -17.905 1.00 45.28 97 GLY A N 1
ATOM 795 C CA . GLY A 1 97 ? 14.806 -7.830 -18.851 1.00 45.28 97 GLY A CA 1
ATOM 796 C C . GLY A 1 97 ? 14.685 -9.043 -19.773 1.00 45.28 97 GLY A C 1
ATOM 797 O O . GLY A 1 97 ? 15.511 -9.149 -20.673 1.00 45.28 97 GLY A O 1
ATOM 798 N N . ALA A 1 98 ? 13.710 -9.945 -19.644 1.00 40.56 98 ALA A N 1
ATOM 799 C CA . ALA A 1 98 ? 13.670 -11.157 -20.480 1.00 40.56 98 ALA A CA 1
ATOM 800 C C . ALA A 1 98 ? 12.515 -11.129 -21.495 1.00 40.56 98 ALA A C 1
ATOM 802 O O . ALA A 1 98 ? 11.508 -11.826 -21.350 1.00 40.56 98 ALA A O 1
ATOM 803 N N . CYS A 1 99 ? 12.665 -10.308 -22.536 1.00 46.44 99 CYS A N 1
ATOM 804 C CA . CYS A 1 99 ? 11.697 -10.177 -23.623 1.00 46.44 99 CYS A CA 1
ATOM 805 C C . CYS A 1 99 ? 11.820 -11.353 -24.607 1.00 46.44 99 CYS A C 1
ATOM 807 O O . CYS A 1 99 ? 12.511 -11.281 -25.618 1.00 46.44 99 CYS A O 1
ATOM 809 N N . THR A 1 100 ? 11.156 -12.467 -24.305 1.00 45.31 100 THR A N 1
ATOM 810 C CA . THR A 1 100 ? 10.780 -13.444 -25.340 1.00 45.31 100 THR A CA 1
ATOM 811 C C . THR A 1 100 ? 9.498 -12.944 -26.001 1.00 45.31 100 THR A C 1
ATOM 813 O O . THR A 1 100 ? 8.597 -12.474 -25.308 1.00 45.31 100 THR A O 1
ATOM 816 N N . ILE A 1 101 ? 9.420 -13.026 -27.332 1.00 46.03 101 ILE A N 1
ATOM 817 C CA . ILE A 1 101 ? 8.374 -12.426 -28.188 1.00 46.03 101 ILE A CA 1
ATOM 818 C C . ILE A 1 101 ? 6.940 -12.665 -27.666 1.00 46.03 101 ILE A C 1
ATOM 820 O O . ILE A 1 101 ? 6.109 -11.767 -27.732 1.00 46.03 101 ILE A O 1
ATOM 824 N N . GLY A 1 102 ? 6.657 -13.819 -27.048 1.00 46.91 102 GLY A N 1
ATOM 825 C CA . GLY A 1 102 ? 5.347 -14.102 -26.439 1.00 46.91 102 GLY A CA 1
ATOM 826 C C . GLY A 1 102 ? 5.074 -13.408 -25.093 1.00 46.91 102 GLY A C 1
ATOM 827 O O . GLY A 1 102 ? 3.931 -13.053 -24.813 1.00 46.91 102 GLY A O 1
ATOM 828 N N . LYS A 1 103 ? 6.100 -13.176 -24.260 1.00 46.53 103 LYS A N 1
ATOM 829 C CA . LYS A 1 103 ? 5.960 -12.499 -22.957 1.00 46.53 103 LYS A CA 1
ATOM 830 C C . LYS A 1 103 ? 5.807 -10.993 -23.115 1.00 46.53 103 LYS A C 1
ATOM 832 O O . LYS A 1 103 ? 4.981 -10.412 -22.423 1.00 46.53 103 LYS A O 1
ATOM 837 N N . CYS A 1 104 ? 6.553 -10.385 -24.038 1.00 50.09 104 CYS A N 1
ATOM 838 C CA . CYS A 1 104 ? 6.389 -8.968 -24.349 1.00 50.09 104 CYS A CA 1
ATOM 839 C C . CYS A 1 104 ? 5.045 -8.693 -25.008 1.00 50.09 104 CYS A C 1
ATOM 841 O O . CYS A 1 104 ? 4.382 -7.772 -24.573 1.00 50.09 104 CYS A O 1
ATOM 843 N N . TYR A 1 105 ? 4.564 -9.545 -25.916 1.00 41.75 105 TYR A N 1
ATOM 844 C CA . TYR A 1 105 ? 3.242 -9.337 -26.504 1.00 41.75 105 TYR A CA 1
ATOM 845 C C . TYR A 1 105 ? 2.120 -9.453 -25.462 1.00 41.75 105 TYR A C 1
ATOM 847 O O . TYR A 1 105 ? 1.281 -8.571 -25.389 1.00 41.75 105 TYR A O 1
ATOM 855 N N . ALA A 1 106 ? 2.124 -10.469 -24.588 1.00 50.38 106 ALA A N 1
ATOM 856 C CA . ALA A 1 106 ? 1.081 -10.618 -23.567 1.00 50.38 106 ALA A CA 1
ATOM 857 C C . ALA A 1 106 ? 1.124 -9.521 -22.484 1.00 50.38 106 ALA A C 1
ATOM 859 O O . ALA A 1 106 ? 0.072 -9.038 -22.074 1.00 50.38 106 ALA A O 1
ATOM 860 N N . PHE A 1 107 ? 2.315 -9.101 -22.038 1.00 47.31 107 PHE A N 1
ATOM 861 C CA . PHE A 1 107 ? 2.459 -8.021 -21.056 1.00 47.31 107 PHE A CA 1
ATOM 862 C C . PHE A 1 107 ? 2.324 -6.620 -21.675 1.00 47.31 107 PHE A C 1
ATOM 864 O O . PHE A 1 107 ? 1.797 -5.741 -21.010 1.00 47.31 107 PHE A O 1
ATOM 871 N N . GLU A 1 108 ? 2.701 -6.385 -22.933 1.00 46.53 108 GLU A N 1
ATOM 872 C CA . GLU A 1 108 ? 2.382 -5.131 -23.636 1.00 46.53 108 GLU A CA 1
ATOM 873 C C . GLU A 1 108 ? 0.879 -5.017 -23.898 1.00 46.53 108 GLU A C 1
ATOM 875 O O . GLU A 1 108 ? 0.334 -3.926 -23.748 1.00 46.53 108 GLU A O 1
ATOM 880 N N . LEU A 1 109 ? 0.189 -6.126 -24.206 1.00 42.12 109 LEU A N 1
ATOM 881 C CA . LEU A 1 109 ? -1.266 -6.127 -24.391 1.00 42.12 109 LEU A CA 1
ATOM 882 C C . LEU A 1 109 ? -2.035 -5.968 -23.067 1.00 42.12 109 LEU A C 1
ATOM 884 O O . LEU A 1 109 ? -3.101 -5.360 -23.062 1.00 42.12 109 LEU A O 1
ATOM 888 N N . LEU A 1 110 ? -1.522 -6.515 -21.953 1.00 43.25 110 LEU A N 1
ATOM 889 C CA . LEU A 1 110 ? -2.167 -6.432 -20.630 1.00 43.25 110 LEU A CA 1
ATOM 890 C C . LEU A 1 110 ? -1.766 -5.194 -19.811 1.00 43.25 110 LEU A C 1
ATOM 892 O O . LEU A 1 110 ? -2.568 -4.728 -19.005 1.00 43.25 110 LEU A O 1
ATOM 896 N N . LEU A 1 111 ? -0.538 -4.689 -19.961 1.00 47.59 111 LEU A N 1
ATOM 897 C CA . LEU A 1 111 ? 0.066 -3.683 -19.071 1.00 47.59 111 LEU A CA 1
ATOM 898 C C . LEU A 1 111 ? 0.715 -2.490 -19.801 1.00 47.59 111 LEU A C 1
ATOM 900 O O . LEU A 1 111 ? 1.080 -1.521 -19.137 1.00 47.59 111 LEU A O 1
ATOM 904 N N . GLY A 1 112 ? 0.772 -2.495 -21.139 1.00 41.00 112 GLY A N 1
ATOM 905 C CA . GLY A 1 112 ? 1.217 -1.354 -21.945 1.00 41.00 112 GLY A CA 1
ATOM 906 C C . GLY A 1 112 ? 2.737 -1.131 -21.948 1.00 41.00 112 GLY A C 1
ATOM 907 O O . GLY A 1 112 ? 3.432 -1.411 -20.976 1.00 41.00 112 GLY A O 1
ATOM 908 N N . GLY A 1 113 ? 3.276 -0.641 -23.069 1.00 42.72 113 GLY A N 1
ATOM 909 C CA . GLY A 1 113 ? 4.723 -0.502 -23.296 1.00 42.72 113 GLY A CA 1
ATOM 910 C C . GLY A 1 113 ? 5.458 0.489 -22.373 1.00 42.72 113 GLY A C 1
ATOM 911 O O . GLY A 1 113 ? 4.873 1.141 -21.510 1.00 42.72 113 GLY A O 1
ATOM 912 N N . LYS A 1 114 ? 6.774 0.652 -22.602 1.00 47.38 114 LYS A N 1
ATOM 913 C CA . LYS A 1 114 ? 7.710 1.546 -21.867 1.00 47.38 114 LYS A CA 1
ATOM 914 C C . LYS A 1 114 ? 7.224 2.996 -21.680 1.00 47.38 114 LYS A C 1
ATOM 916 O O . LYS A 1 114 ? 7.683 3.672 -20.762 1.00 47.38 114 LYS A O 1
ATOM 921 N N . GLU A 1 115 ? 6.298 3.463 -22.512 1.00 51.62 115 GLU A N 1
ATOM 922 C CA . GLU A 1 115 ? 5.670 4.788 -22.418 1.00 51.62 115 GLU A CA 1
ATOM 923 C C . GLU A 1 115 ? 4.610 4.892 -21.301 1.00 51.62 115 GLU A C 1
ATOM 925 O O . GLU A 1 115 ? 4.169 5.985 -20.951 1.00 51.62 115 GLU A O 1
ATOM 930 N N . HIS A 1 116 ? 4.234 3.772 -20.678 1.00 58.59 116 HIS A N 1
ATOM 931 C CA . HIS A 1 116 ? 3.191 3.685 -19.654 1.00 58.59 116 HIS A CA 1
ATOM 932 C C . HIS A 1 116 ? 3.719 3.290 -18.266 1.00 58.59 116 HIS A C 1
ATOM 934 O O . HIS A 1 116 ? 2.958 2.798 -17.434 1.00 58.59 116 HIS A O 1
ATOM 940 N N . GLY A 1 117 ? 4.995 3.564 -17.958 1.00 63.84 117 GLY A N 1
ATOM 941 C CA . GLY A 1 117 ? 5.594 3.279 -16.642 1.00 63.84 117 GLY A CA 1
ATOM 942 C C . GLY A 1 117 ? 4.792 3.841 -15.458 1.00 63.84 117 GLY A C 1
ATOM 943 O O . GLY A 1 117 ? 4.671 3.182 -14.427 1.00 63.84 117 GLY A O 1
ATOM 944 N N . PHE A 1 118 ? 4.154 5.005 -15.633 1.00 66.81 118 PHE A N 1
ATOM 945 C CA . PHE A 1 118 ? 3.204 5.548 -14.660 1.00 66.81 118 PHE A CA 1
ATOM 946 C C . PHE A 1 118 ? 1.970 4.653 -14.477 1.00 66.81 118 PHE A C 1
ATOM 948 O O . PHE A 1 118 ? 1.587 4.400 -13.345 1.00 66.81 118 PHE A O 1
ATOM 955 N N . SER A 1 119 ? 1.371 4.137 -15.555 1.00 67.81 119 SER A N 1
ATOM 956 C CA . SER A 1 119 ? 0.189 3.261 -15.498 1.00 67.81 119 SER A CA 1
ATOM 957 C C . SER A 1 119 ? 0.488 1.943 -14.780 1.00 67.81 119 SER A C 1
ATOM 959 O O . SER A 1 119 ? -0.292 1.496 -13.938 1.00 67.81 119 SER A O 1
ATOM 961 N N . VAL A 1 120 ? 1.656 1.349 -15.045 1.00 72.81 120 VAL A N 1
ATOM 962 C CA . VAL A 1 120 ? 2.112 0.122 -14.372 1.00 72.81 120 VAL A CA 1
ATOM 963 C C . VAL A 1 120 ? 2.346 0.377 -12.883 1.00 72.81 120 VAL A C 1
ATOM 965 O O . VAL A 1 120 ? 1.813 -0.342 -12.041 1.00 72.81 120 VAL A O 1
ATOM 968 N N . LEU A 1 121 ? 3.086 1.436 -12.538 1.00 73.81 121 LEU A N 1
ATOM 969 C CA . LEU A 1 121 ? 3.308 1.819 -11.141 1.00 73.81 121 LEU A CA 1
ATOM 970 C C . LEU A 1 121 ? 1.992 2.149 -10.432 1.00 73.81 121 LEU A C 1
ATOM 972 O O . LEU A 1 121 ? 1.784 1.733 -9.298 1.00 73.81 121 LEU A O 1
ATOM 976 N N . TYR A 1 122 ? 1.096 2.871 -11.096 1.00 77.75 122 TYR A N 1
ATOM 977 C CA . TYR A 1 122 ? -0.189 3.279 -10.548 1.00 77.75 122 TYR A CA 1
ATOM 978 C C . TYR A 1 122 ? -1.108 2.083 -10.300 1.00 77.75 122 TYR A C 1
ATOM 980 O O . TYR A 1 122 ? -1.647 1.959 -9.207 1.00 77.75 122 TYR A O 1
ATOM 988 N N . SER A 1 123 ? -1.260 1.178 -11.269 1.00 78.00 123 SER A N 1
ATOM 989 C CA . SER A 1 123 ? -2.132 0.000 -11.156 1.00 78.00 123 SER A CA 1
ATOM 990 C C . SER A 1 123 ? -1.619 -1.021 -10.135 1.00 78.00 123 SER A C 1
ATOM 992 O O . SER A 1 123 ? -2.392 -1.498 -9.303 1.00 78.00 123 SER A O 1
ATOM 994 N N . LEU A 1 124 ? -0.3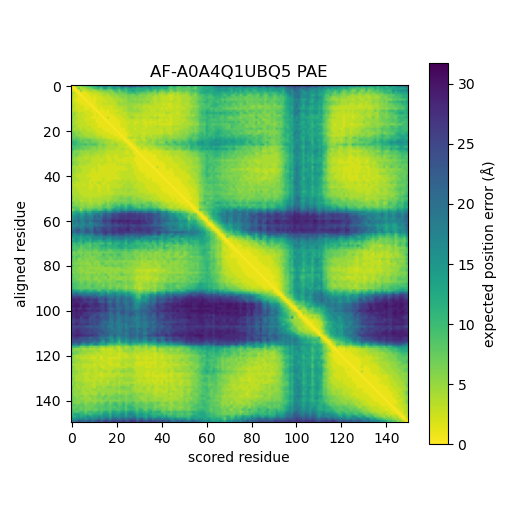15 -1.309 -10.123 1.00 81.69 124 LEU A N 1
ATOM 995 C CA . LEU A 1 124 ? 0.281 -2.232 -9.151 1.00 81.69 124 LEU A CA 1
ATOM 996 C C . LEU A 1 124 ? 0.308 -1.634 -7.735 1.00 81.69 124 LEU A C 1
ATOM 998 O O . LEU A 1 124 ? 0.066 -2.341 -6.751 1.00 81.69 124 LEU A O 1
ATOM 1002 N N . ASN A 1 125 ? 0.542 -0.328 -7.594 1.00 83.38 125 ASN A N 1
ATOM 1003 C CA . ASN A 1 125 ? 0.366 0.325 -6.298 1.00 83.38 125 ASN A CA 1
ATOM 1004 C C . ASN A 1 125 ? -1.112 0.368 -5.893 1.00 83.38 125 ASN A C 1
ATOM 1006 O O . ASN A 1 125 ? -1.407 0.107 -4.736 1.00 83.38 125 ASN A O 1
ATOM 1010 N N . PHE A 1 126 ? -2.051 0.598 -6.818 1.00 84.06 126 PHE A N 1
ATOM 1011 C CA . PHE A 1 126 ? -3.487 0.631 -6.521 1.00 84.06 126 PHE A CA 1
ATOM 1012 C C . PHE A 1 126 ? -3.946 -0.680 -5.883 1.00 84.06 126 PHE A C 1
ATOM 1014 O O . PHE A 1 126 ? -4.495 -0.671 -4.782 1.00 84.06 126 PHE A O 1
ATOM 1021 N N . VAL A 1 127 ? -3.681 -1.807 -6.552 1.00 85.75 127 VAL A N 1
ATOM 1022 C CA . VAL A 1 127 ? -4.105 -3.132 -6.082 1.00 85.75 127 VAL A CA 1
ATOM 1023 C C . VAL A 1 127 ? -3.436 -3.469 -4.750 1.00 85.75 127 VAL A C 1
ATOM 1025 O O . VAL A 1 127 ? -4.121 -3.815 -3.787 1.00 85.75 127 VAL A O 1
ATOM 1028 N N . GLY A 1 128 ? -2.112 -3.313 -4.661 1.00 84.88 128 GLY A N 1
ATOM 1029 C CA . GLY A 1 128 ? -1.373 -3.650 -3.445 1.00 84.88 128 GLY A CA 1
ATOM 1030 C C . GLY A 1 128 ? -1.738 -2.765 -2.253 1.00 84.88 128 GLY A C 1
ATOM 1031 O O . GLY A 1 128 ? -2.006 -3.280 -1.170 1.00 84.88 128 GLY A O 1
ATOM 1032 N N . SER A 1 129 ? -1.835 -1.446 -2.445 1.00 86.69 129 SER A N 1
ATOM 1033 C CA . SER A 1 129 ? -2.245 -0.511 -1.393 1.00 86.69 129 SER A CA 1
ATOM 1034 C C . SER A 1 129 ? -3.692 -0.703 -0.977 1.00 86.69 129 SER A C 1
ATOM 1036 O O . SER A 1 129 ? -4.000 -0.492 0.192 1.00 86.69 129 SER A O 1
ATOM 1038 N N . ALA A 1 130 ? -4.589 -1.094 -1.884 1.00 86.44 130 ALA A N 1
ATOM 1039 C CA . ALA A 1 130 ? -5.981 -1.349 -1.532 1.00 86.44 130 ALA A CA 1
ATOM 1040 C C . ALA A 1 130 ? -6.072 -2.558 -0.597 1.00 86.44 130 ALA A C 1
ATOM 1042 O O . ALA A 1 130 ? -6.637 -2.451 0.492 1.00 86.44 130 ALA A O 1
ATOM 1043 N N . VAL A 1 131 ? -5.442 -3.676 -0.974 1.00 86.88 131 VAL A N 1
ATOM 1044 C CA . VAL A 1 131 ? -5.381 -4.888 -0.144 1.00 86.88 131 VAL A CA 1
ATOM 1045 C C . VAL A 1 131 ? -4.711 -4.595 1.200 1.00 86.88 131 VAL A C 1
ATOM 1047 O O . VAL A 1 131 ? -5.252 -4.951 2.247 1.00 86.88 131 VAL A O 1
ATOM 1050 N N . LEU A 1 132 ? -3.584 -3.881 1.196 1.00 87.25 132 LEU A N 1
ATOM 1051 C CA . LEU A 1 132 ? -2.879 -3.518 2.423 1.00 87.25 132 LEU A CA 1
ATOM 1052 C C . LEU A 1 132 ? -3.718 -2.589 3.316 1.00 87.25 132 LEU A C 1
ATOM 1054 O O . LEU A 1 132 ? -3.765 -2.770 4.532 1.00 87.25 132 LEU A O 1
ATOM 1058 N N . SER A 1 133 ? -4.451 -1.644 2.724 1.00 84.81 133 SER A N 1
ATOM 1059 C CA . SER A 1 133 ? -5.380 -0.773 3.451 1.00 84.81 133 SER A CA 1
ATOM 1060 C C . SER A 1 133 ? -6.518 -1.570 4.092 1.00 84.81 133 SER A C 1
ATOM 1062 O O . SER A 1 133 ? -6.870 -1.302 5.240 1.00 84.81 133 SER A O 1
ATOM 1064 N N . PHE A 1 134 ? -7.057 -2.590 3.412 1.00 84.50 134 PHE A N 1
ATOM 1065 C CA . PHE A 1 134 ? -8.041 -3.503 4.003 1.00 84.50 134 PHE A CA 1
ATOM 1066 C C . PHE A 1 134 ? -7.467 -4.277 5.192 1.00 84.50 134 PHE A C 1
ATOM 1068 O O . PHE A 1 134 ? -8.118 -4.341 6.235 1.00 84.50 134 PHE A O 1
ATOM 1075 N N . ILE A 1 135 ? -6.242 -4.799 5.079 1.00 86.25 135 ILE A N 1
ATOM 1076 C CA . ILE A 1 135 ? -5.549 -5.480 6.185 1.00 86.25 135 ILE A CA 1
ATOM 1077 C C . ILE A 1 135 ? -5.424 -4.542 7.395 1.00 86.25 135 ILE A C 1
ATOM 1079 O O . ILE A 1 135 ? -5.799 -4.917 8.507 1.00 86.25 135 ILE A O 1
ATOM 1083 N N . VAL A 1 136 ? -4.966 -3.303 7.187 1.00 85.31 136 VAL A N 1
ATOM 1084 C CA . VAL A 1 136 ? -4.819 -2.299 8.256 1.00 85.31 136 VAL A CA 1
ATOM 1085 C C . VAL A 1 136 ? -6.164 -1.963 8.904 1.00 85.31 136 VAL A C 1
ATOM 1087 O O . VAL A 1 136 ? -6.259 -1.889 10.131 1.00 85.31 136 VAL A O 1
ATOM 1090 N N . LEU A 1 137 ? -7.223 -1.792 8.110 1.00 81.81 137 LEU A N 1
ATOM 1091 C CA . LEU A 1 137 ? -8.563 -1.512 8.628 1.00 81.81 137 LEU A CA 1
ATOM 1092 C C . LEU A 1 137 ? -9.123 -2.685 9.447 1.00 81.81 137 LEU A C 1
ATOM 1094 O O . LEU A 1 137 ? -9.713 -2.451 10.503 1.00 81.81 137 LEU A O 1
ATOM 1098 N N . ILE A 1 138 ? -8.917 -3.930 9.004 1.00 82.25 138 ILE A N 1
ATOM 1099 C CA . ILE A 1 138 ? -9.329 -5.135 9.741 1.00 82.25 138 ILE A CA 1
ATOM 1100 C C . ILE A 1 138 ? -8.550 -5.252 11.058 1.00 82.25 138 ILE A C 1
ATOM 1102 O O . ILE A 1 138 ? -9.153 -5.467 12.109 1.00 82.25 138 ILE A O 1
ATOM 1106 N N . LEU A 1 139 ? -7.231 -5.033 11.044 1.00 83.00 139 LEU A N 1
ATOM 1107 C CA . LEU A 1 139 ? -6.410 -5.013 12.262 1.00 83.00 139 LEU A CA 1
ATOM 1108 C C . LEU A 1 139 ? -6.903 -3.960 13.258 1.00 83.00 139 LEU A C 1
ATOM 1110 O O . LEU A 1 139 ? -7.056 -4.246 14.446 1.00 83.00 139 LEU A O 1
ATOM 1114 N N . PHE A 1 140 ? -7.222 -2.757 12.775 1.00 80.69 140 PHE A N 1
ATOM 1115 C CA . PHE A 1 140 ? -7.776 -1.697 13.612 1.00 80.69 140 PHE A CA 1
ATOM 1116 C C . PHE A 1 140 ? -9.112 -2.109 14.255 1.00 80.69 140 PHE A C 1
ATOM 1118 O O . PHE A 1 140 ? -9.367 -1.789 15.419 1.00 80.69 140 PHE A O 1
ATOM 1125 N N . GLN A 1 141 ? -9.959 -2.862 13.545 1.00 75.94 141 GLN A N 1
ATOM 1126 C CA . GLN A 1 141 ? -11.202 -3.399 14.109 1.00 75.94 141 GLN A CA 1
ATOM 1127 C C . GLN A 1 141 ? -10.960 -4.442 15.196 1.00 75.94 141 GLN A C 1
ATOM 1129 O O . GLN A 1 141 ? -11.618 -4.396 16.233 1.00 75.94 141 GLN A O 1
ATOM 1134 N N . ILE A 1 142 ? -10.017 -5.360 14.988 1.00 79.31 142 ILE A N 1
ATOM 1135 C CA . ILE A 1 142 ? -9.673 -6.370 15.996 1.00 79.31 142 ILE A CA 1
ATOM 1136 C C . ILE A 1 142 ? -9.173 -5.675 17.269 1.00 79.31 142 ILE A C 1
ATOM 1138 O O . ILE A 1 142 ? -9.694 -5.935 18.350 1.00 79.31 142 ILE A O 1
ATOM 1142 N N . ILE A 1 143 ? -8.237 -4.728 17.140 1.00 80.00 143 ILE A N 1
ATOM 1143 C CA . ILE A 1 143 ? -7.671 -3.981 18.276 1.00 80.00 143 ILE A CA 1
ATOM 1144 C C . ILE A 1 143 ? -8.761 -3.212 19.032 1.00 80.00 143 ILE A C 1
ATOM 1146 O O . ILE A 1 143 ? -8.815 -3.246 20.261 1.00 80.00 143 ILE A O 1
ATOM 1150 N N . THR A 1 144 ? -9.646 -2.521 18.310 1.00 73.56 144 THR A N 1
ATOM 1151 C CA . THR A 1 144 ? -10.731 -1.753 18.940 1.00 73.56 144 THR A CA 1
ATOM 1152 C C . THR A 1 144 ? -11.770 -2.646 19.612 1.00 73.56 144 THR A C 1
ATOM 1154 O O . THR A 1 144 ? -12.239 -2.284 20.688 1.00 73.56 144 THR A O 1
ATOM 1157 N N . LYS A 1 145 ? -12.087 -3.824 19.052 1.00 71.50 145 LYS A N 1
ATOM 1158 C CA . LYS A 1 145 ? -12.962 -4.811 19.706 1.00 71.50 145 LYS A CA 1
ATOM 1159 C C . LYS A 1 145 ? -12.341 -5.390 20.972 1.00 71.50 145 LYS A C 1
ATOM 1161 O O . LYS A 1 145 ? -13.022 -5.423 21.988 1.00 71.50 145 LYS A O 1
ATOM 1166 N N . ILE A 1 146 ? -11.067 -5.786 20.935 1.00 74.81 146 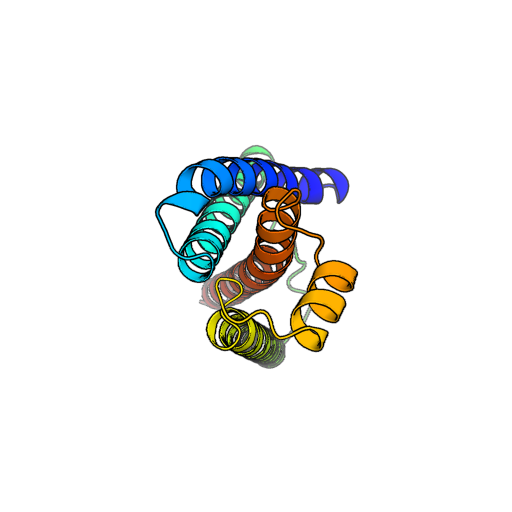ILE A N 1
ATOM 1167 C CA . ILE A 1 146 ? -10.359 -6.306 22.117 1.00 74.81 146 ILE A CA 1
ATOM 1168 C C . ILE A 1 146 ? -10.377 -5.263 23.239 1.00 74.81 146 ILE A C 1
ATOM 1170 O O . ILE A 1 146 ? -10.709 -5.586 24.373 1.00 74.81 146 ILE A O 1
ATOM 1174 N N . LYS A 1 147 ? -10.094 -3.995 22.915 1.00 72.12 147 LYS A N 1
ATOM 1175 C CA . LYS A 1 147 ? -10.109 -2.900 23.893 1.00 72.12 147 LYS A CA 1
ATOM 1176 C C . LYS A 1 147 ? -11.508 -2.577 24.435 1.00 72.12 147 LYS A C 1
ATOM 1178 O O . LYS A 1 147 ? -11.607 -2.059 25.532 1.00 72.12 147 LYS A O 1
ATOM 1183 N N . ALA A 1 148 ? -12.572 -2.830 23.673 1.00 64.12 148 ALA A N 1
ATOM 1184 C CA . ALA A 1 148 ? -13.947 -2.602 24.123 1.00 64.12 148 ALA A CA 1
ATOM 1185 C C . ALA A 1 148 ? -14.496 -3.736 25.011 1.00 64.12 148 ALA A C 1
ATOM 1187 O O . ALA A 1 148 ? -15.500 -3.537 25.685 1.00 64.12 148 ALA A O 1
ATOM 1188 N N . GLN A 1 149 ? -13.877 -4.921 24.982 1.00 58.72 149 GLN A N 1
ATOM 1189 C CA . GLN A 1 149 ? -14.241 -6.068 25.824 1.00 58.72 149 GLN A CA 1
ATOM 1190 C C . GLN A 1 149 ? -13.503 -6.100 27.172 1.00 58.72 149 GLN A C 1
ATOM 1192 O O . GLN A 1 149 ? -13.798 -6.970 27.989 1.00 58.72 149 GLN A O 1
ATOM 1197 N N . HIS A 1 150 ? -12.551 -5.189 27.383 1.00 46.66 150 HIS A N 1
ATOM 1198 C CA . HIS A 1 150 ? -11.672 -5.115 28.547 1.00 46.66 150 HIS A CA 1
ATOM 1199 C C . HIS A 1 150 ? -11.899 -3.817 29.323 1.00 46.66 150 HIS A C 1
ATOM 1201 O O . HIS A 1 150 ? -11.681 -3.848 30.554 1.00 46.66 150 HIS A O 1
#

pLDDT: mean 72.74, std 14.5, range [40.56, 90.62]

Sequence (150 aa):
MTGERFVAAFLFPLGLVALISMMFLKTYDLPILITVGQLATTLWFAAIYIFEKKRRGDTPVMPIKETSIYNISWMLYFFIVIYTIYLIFVFIFPISGACTIGKCYAFELLLGGKEHGFSVLYSLNFVGSAVLSFIVLILFQIITKIKAQH

Foldseek 3Di:
DPPVVLVCQQLVLLLVLLVVLVVCPVPDFPLVSLVVSLVRSLVSSVVVVVVVCVVVVDDPPDDPPPDPLVNLVVVLVVLVVVLVVLSCVVVVDRPPDDDDPVVCVVCCVVPNDPVVSSSNSSVSSSVNNVSVNVSVVSVVVSVVVVVVVD

Organism: Rhizobium leguminosarum (NCBI:txid384)

Radius of gyration: 18.1 Å; Cα contacts (8 Å, |Δi|>4): 88; chains: 1; bounding box: 41×32×57 Å

Secondary structure (DSSP, 8-state):
--HHHHHHHHHHHHHHHHHHHHHHTTTS-HHHHHHHHHHHHHHHHHHHHHHHHHHHTPPPSS---S--HHHHHHHHHHHHHHHHHHHHHHHHS-TTT---HHHHHHHHHHH--GGGHHHHHHHHHHHHHHHHHHHHHHHHHHHHHHHH--

Nearest PDB structures (foldseek):
  8c1w-assembly1_D  TM=3.362E-01  e=9.498E+00  Mus musculus

Mean predicted aligned error: 10.28 Å